Protein AF-A0A0D3BSZ3-F1 (afdb_monomer_lite)

Foldseek 3Di:
DVVVVVLVVVLVVCLPVQLVVLVVCLVVVVPVPSVPDDPVVSVVVSVVVSVVSNVVSVVVSVVVVVVVVPDDDD

Secondary structure (DSSP, 8-state):
-HHHHHHHHHHHHHHHHHHHHHHHHHHTT-STTGGGS-HHHHHHHHHHHHHHHHHHHHHHHHHHHHHTTSS---

Radius of gyration: 16.91 Å; chains: 1; bounding box: 40×17×48 Å

Organism: NCBI:txid109376

Structure (mmCIF, N/CA/C/O backbone):
data_AF-A0A0D3BSZ3-F1
#
_entry.id   AF-A0A0D3BSZ3-F1
#
loop_
_atom_site.group_PDB
_atom_site.id
_atom_site.type_symbol
_atom_site.label_atom_id
_atom_site.label_alt_id
_atom_site.label_comp_id
_atom_site.label_a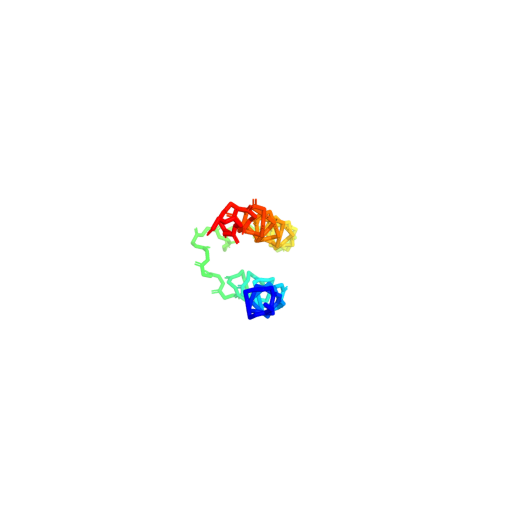sym_id
_atom_site.label_entity_id
_atom_site.label_seq_id
_atom_site.pdbx_PDB_ins_code
_atom_site.Cartn_x
_atom_site.Cartn_y
_atom_site.Cartn_z
_atom_site.occupancy
_atom_site.B_iso_or_equiv
_atom_site.auth_seq_id
_atom_site.auth_comp_id
_atom_site.auth_asym_id
_atom_site.auth_atom_id
_atom_site.pdbx_PDB_model_num
ATOM 1 N N . MET A 1 1 ? -11.845 0.745 22.157 1.00 49.16 1 MET A N 1
ATOM 2 C CA . MET A 1 1 ? -10.604 1.458 21.762 1.00 49.16 1 MET A CA 1
ATOM 3 C C . MET A 1 1 ? -9.600 0.584 20.999 1.00 49.16 1 MET A C 1
ATOM 5 O O . MET A 1 1 ? -8.918 1.128 20.145 1.00 49.16 1 MET A O 1
ATOM 9 N N . GLY A 1 2 ? -9.515 -0.738 21.225 1.00 54.56 2 GLY A N 1
ATOM 10 C CA . GLY A 1 2 ? -8.567 -1.605 20.495 1.00 54.56 2 GLY A CA 1
ATOM 11 C C . GLY A 1 2 ? -8.822 -1.745 18.983 1.00 54.56 2 GLY A C 1
ATOM 12 O O . GLY A 1 2 ? -7.871 -1.702 18.209 1.00 54.56 2 GLY A O 1
ATOM 13 N N . GLY A 1 3 ? -10.092 -1.821 18.556 1.00 61.16 3 GLY A N 1
ATOM 14 C CA . GLY A 1 3 ? -10.460 -2.004 17.141 1.00 61.16 3 GLY A CA 1
ATOM 15 C C . GLY A 1 3 ? -9.996 -0.866 16.227 1.00 61.16 3 GLY A C 1
ATOM 16 O O . GLY A 1 3 ? -9.374 -1.119 15.202 1.00 61.16 3 GLY A O 1
ATOM 17 N N . VAL A 1 4 ? -10.183 0.394 16.644 1.00 64.94 4 VAL A N 1
ATOM 18 C CA . VAL A 1 4 ? -9.758 1.581 15.872 1.00 64.94 4 VAL A CA 1
ATOM 19 C C . VAL A 1 4 ? -8.236 1.712 15.760 1.00 64.94 4 VAL A C 1
ATOM 21 O O . VAL A 1 4 ? -7.736 2.103 14.710 1.00 64.94 4 VAL A O 1
ATOM 24 N N . MET A 1 5 ? -7.491 1.339 16.808 1.00 64.62 5 MET A N 1
ATOM 25 C CA . MET A 1 5 ? -6.025 1.395 16.820 1.00 64.62 5 MET A CA 1
ATOM 26 C C . MET A 1 5 ? -5.425 0.338 15.889 1.00 64.62 5 MET A C 1
ATOM 28 O O . MET A 1 5 ? -4.536 0.641 15.101 1.00 64.62 5 MET A O 1
ATOM 32 N N . GLN A 1 6 ? -5.940 -0.894 15.939 1.00 66.62 6 GLN A N 1
ATOM 33 C CA . GLN A 1 6 ? -5.497 -1.980 15.061 1.00 66.62 6 GLN A CA 1
ATOM 34 C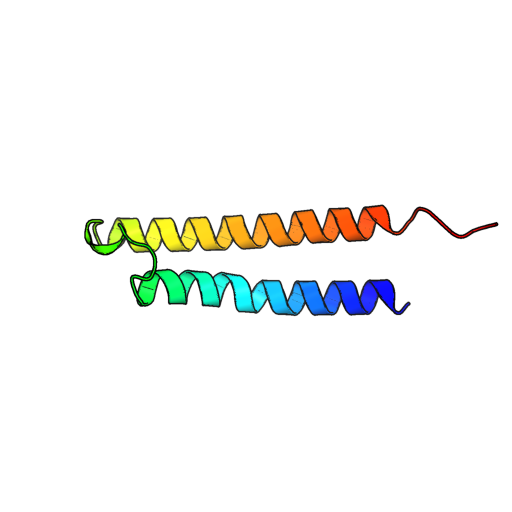 C . GLN A 1 6 ? -5.785 -1.656 13.595 1.00 66.62 6 GLN A C 1
ATOM 36 O O . GLN A 1 6 ? -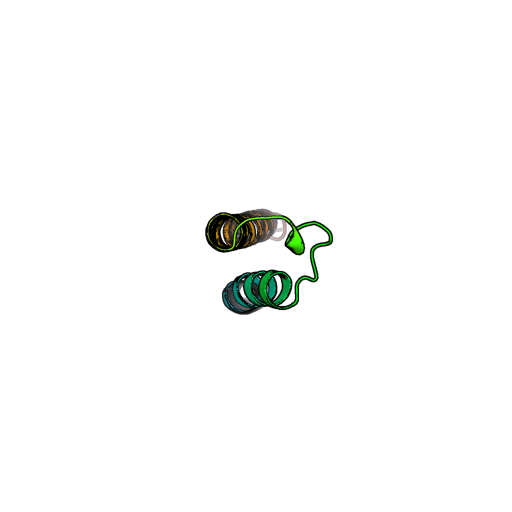4.934 -1.839 12.728 1.00 66.62 6 GLN A O 1
ATOM 41 N N . LYS A 1 7 ? -6.972 -1.111 13.340 1.00 67.75 7 LYS A N 1
ATOM 42 C CA . LYS A 1 7 ? -7.384 -0.602 12.042 1.00 67.75 7 LYS A CA 1
ATOM 43 C C . LYS A 1 7 ? -6.407 0.465 11.528 1.00 67.75 7 LYS A C 1
ATOM 45 O O . LYS A 1 7 ? -5.860 0.310 10.435 1.00 67.75 7 LYS A O 1
ATOM 50 N N . PHE A 1 8 ? -6.117 1.483 12.328 1.00 73.94 8 PHE A N 1
ATOM 51 C CA . PHE A 1 8 ? -5.194 2.546 11.938 1.00 73.94 8 PHE A CA 1
ATOM 52 C C . PHE A 1 8 ? -3.771 2.024 11.682 1.00 73.94 8 PHE A C 1
ATOM 54 O O . PHE A 1 8 ? -3.126 2.424 10.714 1.00 73.94 8 PHE A O 1
ATOM 61 N N . LEU A 1 9 ? -3.301 1.084 12.508 1.00 75.81 9 LEU A N 1
ATOM 62 C CA . LEU A 1 9 ? -1.982 0.469 12.370 1.00 75.81 9 LEU A CA 1
ATOM 63 C C . LEU A 1 9 ? -1.862 -0.328 11.064 1.00 75.81 9 LEU A C 1
ATOM 65 O O . LEU A 1 9 ? -0.892 -0.163 10.328 1.00 75.81 9 LEU A O 1
ATOM 69 N N . VAL A 1 10 ? -2.871 -1.144 10.745 1.00 74.38 10 VAL A N 1
ATOM 70 C CA . VAL A 1 10 ? -2.925 -1.918 9.497 1.00 74.38 10 VAL A CA 1
ATOM 71 C C . VAL A 1 10 ? -2.990 -0.977 8.295 1.00 74.38 10 VAL A C 1
ATOM 73 O O . VAL A 1 10 ? -2.199 -1.128 7.370 1.00 74.38 10 VAL A O 1
ATOM 76 N N . ALA A 1 11 ? -3.857 0.039 8.322 1.00 73.62 11 ALA A N 1
ATOM 77 C CA . ALA A 1 11 ? -3.940 1.023 7.244 1.00 73.62 11 ALA A CA 1
ATOM 78 C C . ALA A 1 11 ? -2.599 1.741 7.015 1.00 73.62 11 ALA A C 1
ATOM 80 O O . ALA A 1 11 ? -2.159 1.860 5.874 1.00 73.62 11 ALA A O 1
ATOM 81 N N . SER A 1 12 ? -1.920 2.149 8.089 1.00 76.62 12 SER A N 1
ATOM 82 C CA . SER A 1 12 ? -0.614 2.814 8.024 1.00 76.62 12 SER A CA 1
ATOM 83 C C . SER A 1 12 ? 0.476 1.903 7.442 1.00 76.62 12 SER A C 1
ATOM 85 O O . SER A 1 12 ? 1.219 2.311 6.548 1.00 76.62 12 SER A O 1
ATOM 87 N N . MET A 1 13 ? 0.523 0.632 7.861 1.00 79.12 13 MET A N 1
ATOM 88 C CA . MET A 1 13 ? 1.458 -0.350 7.298 1.00 79.12 13 MET A CA 1
ATOM 89 C C . MET A 1 13 ? 1.200 -0.599 5.807 1.00 79.12 13 MET A C 1
ATOM 91 O O . MET A 1 13 ? 2.140 -0.590 5.013 1.00 79.12 13 MET A O 1
ATOM 95 N N . PHE A 1 14 ? -0.061 -0.775 5.401 1.00 76.62 14 PHE A N 1
ATOM 96 C CA . PHE A 1 14 ? -0.400 -0.994 3.994 1.00 76.62 14 PHE A CA 1
ATOM 97 C C . PHE A 1 14 ? -0.172 0.251 3.130 1.00 76.62 14 PHE A C 1
ATOM 99 O O . PHE A 1 14 ? 0.279 0.113 1.997 1.00 76.62 14 PHE A O 1
ATOM 106 N N . MET A 1 15 ? -0.411 1.457 3.647 1.00 75.31 15 MET A N 1
ATOM 107 C CA . MET A 1 15 ? -0.175 2.701 2.909 1.00 75.31 15 MET A CA 1
ATOM 108 C C . MET A 1 15 ? 1.299 2.872 2.509 1.00 75.31 15 MET A C 1
ATOM 110 O O . MET A 1 15 ? 1.574 3.416 1.444 1.00 75.31 15 MET A O 1
ATOM 114 N N . GLY A 1 16 ? 2.239 2.376 3.321 1.00 74.50 16 GLY A N 1
ATOM 115 C CA . GLY A 1 16 ? 3.667 2.374 2.991 1.00 74.50 16 GLY A CA 1
ATOM 116 C C . GLY A 1 16 ? 4.108 1.160 2.168 1.00 74.50 16 GLY A C 1
ATOM 117 O O . GLY A 1 16 ? 4.780 1.306 1.150 1.00 74.50 16 GLY A O 1
ATOM 118 N N . ILE A 1 17 ? 3.723 -0.049 2.586 1.00 79.56 17 ILE A N 1
ATOM 119 C CA . ILE A 1 17 ? 4.232 -1.298 1.994 1.00 79.56 17 ILE A CA 1
ATOM 120 C C . ILE A 1 17 ? 3.683 -1.519 0.582 1.00 79.56 17 ILE A C 1
ATOM 122 O O . ILE A 1 17 ? 4.408 -1.986 -0.289 1.00 79.56 17 ILE A O 1
ATOM 126 N N . LEU A 1 18 ? 2.422 -1.174 0.332 1.00 79.31 18 LEU A N 1
ATOM 127 C CA . LEU A 1 18 ? 1.736 -1.458 -0.927 1.00 79.31 18 LEU A CA 1
ATOM 128 C C . LEU A 1 18 ? 2.307 -0.700 -2.142 1.00 79.31 18 LEU A C 1
ATOM 130 O O . LEU A 1 18 ? 2.582 -1.354 -3.149 1.00 79.31 18 LEU A O 1
ATOM 134 N N . PRO A 1 19 ? 2.551 0.627 -2.094 1.00 75.31 19 PRO A N 1
ATOM 135 C CA . PRO A 1 19 ? 3.204 1.320 -3.204 1.00 75.31 19 PRO A CA 1
ATOM 136 C C . PRO A 1 19 ? 4.653 0.856 -3.406 1.00 75.31 19 PRO A C 1
ATOM 138 O O . PRO A 1 19 ? 5.081 0.706 -4.549 1.00 75.31 19 PRO A O 1
ATOM 141 N N . ILE A 1 20 ? 5.388 0.552 -2.327 1.00 81.62 20 ILE A N 1
ATOM 142 C CA . ILE A 1 20 ? 6.758 0.018 -2.416 1.00 81.62 20 ILE A CA 1
ATOM 143 C C . ILE A 1 20 ? 6.756 -1.368 -3.072 1.00 81.62 20 ILE A C 1
ATOM 145 O O . ILE A 1 20 ? 7.557 -1.619 -3.968 1.00 81.62 20 ILE A O 1
ATOM 149 N N . ALA A 1 21 ? 5.837 -2.252 -2.680 1.00 80.50 21 ALA A N 1
ATOM 150 C CA . ALA A 1 21 ? 5.699 -3.589 -3.249 1.00 80.50 21 ALA A CA 1
ATOM 151 C C . ALA A 1 21 ? 5.320 -3.542 -4.736 1.00 80.50 21 ALA A C 1
ATOM 153 O O . ALA A 1 21 ? 5.857 -4.314 -5.528 1.00 80.50 21 ALA A O 1
ATOM 154 N N . ILE A 1 22 ? 4.448 -2.610 -5.135 1.00 77.19 22 ILE A N 1
ATOM 155 C CA . ILE A 1 22 ? 4.085 -2.415 -6.544 1.00 77.19 22 ILE A CA 1
ATOM 156 C C . ILE A 1 22 ? 5.297 -1.942 -7.341 1.00 77.19 22 ILE A C 1
ATOM 158 O O . ILE A 1 22 ? 5.639 -2.578 -8.338 1.00 77.19 22 ILE A O 1
ATOM 162 N N . LEU A 1 23 ? 6.001 -0.906 -6.878 1.00 77.38 23 LEU A N 1
ATOM 163 C CA . LEU A 1 23 ? 7.229 -0.442 -7.528 1.00 77.38 23 LEU A CA 1
ATOM 164 C C . LEU A 1 23 ? 8.278 -1.557 -7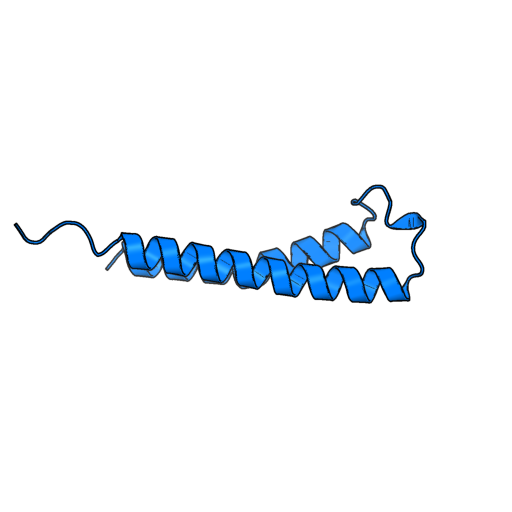.624 1.00 77.38 23 LEU A C 1
ATOM 166 O O . LEU A 1 23 ? 8.882 -1.731 -8.678 1.00 77.38 23 LEU A O 1
ATOM 170 N N . TYR A 1 24 ? 8.445 -2.355 -6.569 1.00 76.00 24 TYR A N 1
ATOM 171 C CA . TYR A 1 24 ? 9.371 -3.486 -6.548 1.00 76.00 24 TYR A CA 1
ATOM 172 C C . TYR A 1 24 ? 8.972 -4.596 -7.531 1.00 76.00 24 TYR A C 1
ATOM 174 O O . TYR A 1 24 ? 9.841 -5.157 -8.200 1.00 76.00 24 TYR A O 1
ATOM 182 N N . SER A 1 25 ? 7.671 -4.881 -7.663 1.00 74.88 25 SER A N 1
ATOM 183 C CA . SER A 1 25 ? 7.153 -5.883 -8.604 1.00 74.88 25 SER A CA 1
ATOM 184 C C . SER A 1 25 ? 7.414 -5.509 -10.062 1.00 74.88 25 SER A C 1
ATOM 186 O O . SER A 1 25 ? 7.819 -6.358 -10.853 1.00 74.88 25 SER A O 1
ATOM 188 N N . PHE A 1 26 ? 7.265 -4.226 -10.396 1.00 74.19 26 PHE A N 1
ATOM 189 C CA . PHE A 1 26 ? 7.583 -3.698 -11.718 1.00 74.19 26 PHE A CA 1
ATOM 190 C C . PHE A 1 26 ? 9.095 -3.581 -11.948 1.00 74.19 26 PHE A C 1
ATOM 192 O O . PHE A 1 26 ? 9.547 -3.783 -13.067 1.00 74.19 26 PHE A O 1
ATOM 199 N N . ASN A 1 27 ? 9.881 -3.282 -10.907 1.00 74.06 27 ASN A N 1
ATOM 200 C CA . ASN A 1 27 ? 11.340 -3.179 -11.004 1.00 74.06 27 ASN A CA 1
ATOM 201 C C . ASN A 1 27 ? 12.034 -4.543 -11.185 1.00 74.06 27 ASN A C 1
ATOM 203 O O . ASN A 1 27 ? 13.084 -4.598 -11.810 1.00 74.06 27 ASN A O 1
ATOM 207 N N . ASN A 1 28 ? 11.447 -5.631 -10.672 1.00 73.81 28 ASN A N 1
ATOM 208 C CA . ASN A 1 28 ? 11.968 -6.996 -10.829 1.00 73.81 28 ASN A CA 1
ATOM 209 C C . ASN A 1 28 ? 11.330 -7.767 -12.001 1.00 73.81 28 ASN A C 1
ATOM 211 O O . ASN A 1 28 ? 11.470 -8.987 -12.054 1.00 73.81 28 ASN A O 1
ATOM 215 N N . ASP A 1 29 ? 10.589 -7.096 -12.896 1.00 66.81 29 ASP A N 1
ATOM 216 C CA . ASP A 1 29 ? 9.863 -7.731 -14.014 1.00 66.81 29 ASP A CA 1
ATOM 217 C C . ASP A 1 29 ? 8.993 -8.936 -13.586 1.00 66.81 29 ASP A C 1
ATOM 219 O O . ASP A 1 29 ? 8.760 -9.879 -14.342 1.00 66.81 29 ASP A O 1
ATOM 223 N N . LEU A 1 30 ? 8.461 -8.908 -12.355 1.00 63.22 30 LEU A N 1
ATOM 224 C CA . LEU A 1 30 ? 7.626 -9.984 -11.802 1.00 63.22 30 LEU A CA 1
ATOM 225 C C . LEU A 1 30 ? 6.240 -10.060 -12.463 1.00 63.22 30 LEU A C 1
ATOM 227 O O . LEU A 1 30 ? 5.488 -11.002 -12.213 1.00 63.22 30 LEU A O 1
ATOM 231 N N . LEU A 1 31 ? 5.892 -9.077 -13.298 1.00 63.88 31 LEU A N 1
ATOM 232 C CA . LEU A 1 31 ? 4.689 -9.064 -14.121 1.00 63.88 31 LEU A CA 1
ATOM 233 C C . LEU A 1 31 ? 5.029 -9.616 -15.515 1.00 63.88 31 LEU A C 1
ATOM 235 O O . LEU A 1 31 ? 5.550 -8.876 -16.350 1.00 63.88 31 LEU A O 1
ATOM 239 N N . PRO A 1 32 ? 4.734 -10.898 -15.807 1.00 52.00 32 PRO A N 1
ATOM 240 C CA . PRO A 1 32 ? 5.000 -11.474 -17.121 1.00 52.00 32 PRO A CA 1
ATOM 241 C C . PRO A 1 32 ? 4.233 -10.676 -18.189 1.00 52.00 32 PRO A C 1
ATOM 243 O O . PRO A 1 32 ? 3.007 -10.716 -18.241 1.00 52.00 32 PRO A O 1
ATOM 246 N N . GLY A 1 33 ? 4.958 -9.899 -19.003 1.00 56.09 33 GLY A N 1
ATOM 247 C CA . GLY A 1 33 ? 4.397 -8.977 -20.006 1.00 56.09 33 GLY A CA 1
ATOM 248 C C . GLY A 1 33 ? 4.848 -7.513 -19.882 1.00 56.09 33 GLY A C 1
ATOM 249 O O . GLY A 1 33 ? 4.640 -6.742 -20.820 1.00 56.09 33 GLY A O 1
ATOM 250 N N . SER A 1 34 ? 5.508 -7.118 -18.784 1.00 56.56 34 SER A N 1
ATOM 251 C CA . SER A 1 34 ? 6.114 -5.781 -18.642 1.00 56.56 34 SER A CA 1
ATOM 252 C C . SER A 1 34 ? 7.373 -5.598 -19.493 1.00 56.56 34 SER A C 1
ATOM 254 O O . SER A 1 34 ? 7.588 -4.509 -20.019 1.00 56.56 34 SER A O 1
ATOM 256 N N . ALA A 1 35 ? 8.141 -6.669 -19.716 1.00 56.41 35 ALA A N 1
ATOM 257 C CA . ALA A 1 35 ? 9.402 -6.655 -20.466 1.00 56.41 35 ALA A CA 1
ATOM 258 C C . ALA A 1 35 ? 9.270 -6.247 -21.951 1.00 56.41 35 ALA A C 1
ATOM 260 O O . ALA A 1 35 ? 10.258 -5.908 -22.597 1.00 56.41 35 ALA A O 1
ATOM 261 N N . THR A 1 36 ? 8.055 -6.270 -22.509 1.00 59.12 36 THR A N 1
ATOM 262 C CA . THR A 1 36 ? 7.757 -5.832 -23.886 1.00 59.12 36 THR A CA 1
ATOM 263 C C . THR A 1 36 ? 7.233 -4.397 -23.978 1.00 59.12 36 THR A C 1
ATOM 265 O O . THR A 1 36 ? 7.043 -3.887 -25.083 1.00 59.12 36 THR A O 1
ATOM 268 N N . LEU A 1 37 ? 6.976 -3.734 -22.846 1.00 59.03 37 LEU A N 1
ATOM 269 C CA . LEU A 1 37 ? 6.479 -2.359 -22.809 1.00 59.03 37 LEU A CA 1
ATOM 270 C C . LEU A 1 37 ? 7.6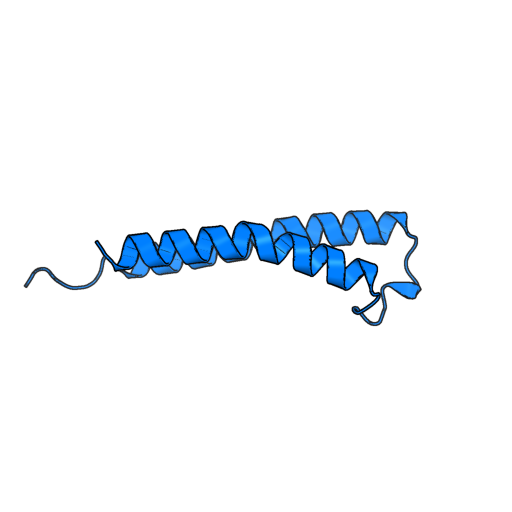36 -1.361 -22.714 1.00 59.03 37 LEU A C 1
ATOM 272 O O . LEU A 1 37 ? 8.620 -1.578 -22.015 1.00 59.03 37 LEU A O 1
ATOM 276 N N . SER A 1 38 ? 7.495 -0.224 -23.400 1.00 64.19 38 SER A N 1
ATOM 277 C CA . SER A 1 38 ? 8.468 0.868 -23.314 1.00 64.19 38 SER A CA 1
ATOM 278 C C . SER A 1 38 ? 8.628 1.336 -21.851 1.00 64.19 38 SER A C 1
ATOM 280 O O . SER A 1 38 ? 7.613 1.487 -21.159 1.00 64.19 38 SER A O 1
ATOM 282 N N . PRO A 1 39 ? 9.859 1.634 -21.378 1.00 67.88 39 PRO A N 1
ATOM 283 C CA . PRO A 1 39 ? 10.149 2.039 -19.993 1.00 67.88 39 PRO A CA 1
ATOM 284 C C . PRO A 1 39 ? 9.266 3.184 -19.469 1.00 67.88 39 PRO A C 1
ATOM 286 O O . PRO A 1 39 ? 8.964 3.276 -18.275 1.00 67.88 39 PRO A O 1
ATOM 289 N N . HIS A 1 40 ? 8.813 4.053 -20.375 1.00 70.50 40 HIS A N 1
ATOM 290 C CA . HIS A 1 40 ? 7.905 5.155 -20.070 1.00 70.50 40 HIS A CA 1
ATOM 291 C C . HIS A 1 40 ? 6.487 4.689 -19.724 1.00 70.50 40 HIS A C 1
ATOM 293 O O . HIS A 1 40 ? 5.919 5.135 -18.728 1.00 70.50 40 HIS A O 1
ATOM 299 N N . SER A 1 41 ? 5.928 3.760 -20.502 1.00 70.44 41 SER A N 1
ATOM 300 C CA . SER A 1 41 ? 4.608 3.184 -20.232 1.00 70.44 41 SER A CA 1
ATOM 301 C C . SER A 1 41 ? 4.614 2.351 -18.953 1.00 70.44 41 SER A C 1
ATOM 303 O O . SER A 1 41 ? 3.640 2.384 -18.212 1.00 70.44 41 SER A O 1
ATOM 305 N N . LEU A 1 42 ? 5.719 1.663 -18.659 1.00 72.75 42 LEU A N 1
ATOM 306 C CA . LEU A 1 42 ? 5.883 0.853 -17.451 1.00 72.75 42 LEU A CA 1
ATOM 307 C C . LEU A 1 42 ? 5.917 1.724 -16.185 1.00 72.75 42 LEU A C 1
ATOM 309 O O . LEU A 1 42 ? 5.237 1.419 -15.209 1.00 72.75 42 LEU A O 1
ATOM 313 N N . THR A 1 43 ? 6.628 2.854 -16.225 1.00 79.56 43 THR A N 1
ATOM 314 C CA . THR A 1 43 ? 6.649 3.829 -15.119 1.00 79.56 43 THR A CA 1
ATOM 315 C C . THR A 1 43 ? 5.280 4.471 -14.887 1.00 79.56 43 THR A C 1
ATOM 317 O O . THR A 1 43 ? 4.832 4.586 -13.747 1.00 79.56 43 THR A O 1
ATOM 320 N N . LEU A 1 44 ? 4.585 4.872 -15.957 1.00 79.44 44 LEU A N 1
ATOM 321 C CA . LEU A 1 44 ? 3.240 5.443 -15.835 1.00 79.44 44 LEU A CA 1
ATOM 322 C C . LEU A 1 44 ? 2.231 4.415 -15.316 1.00 79.44 44 LEU A C 1
ATOM 324 O O . LEU A 1 44 ? 1.422 4.733 -14.445 1.00 79.44 44 LEU A O 1
ATOM 328 N N . LEU A 1 45 ? 2.297 3.181 -15.820 1.00 80.19 45 LEU A N 1
ATOM 329 C CA . LEU A 1 45 ? 1.416 2.098 -15.405 1.00 80.19 45 LEU A CA 1
ATOM 330 C C . LEU A 1 45 ? 1.661 1.711 -13.946 1.00 80.19 45 LEU A C 1
ATOM 332 O O . LEU A 1 45 ? 0.696 1.575 -13.203 1.00 80.19 45 LEU A O 1
ATOM 336 N N . SER A 1 46 ? 2.919 1.584 -13.516 1.00 78.19 46 SER A N 1
ATOM 337 C CA . SER A 1 46 ? 3.254 1.242 -12.130 1.00 78.19 46 SER A CA 1
ATOM 338 C C . SER A 1 46 ? 2.832 2.336 -11.151 1.00 78.19 46 SER A C 1
ATOM 340 O O . SER A 1 46 ? 2.241 2.028 -10.116 1.00 78.19 46 SER A O 1
ATOM 342 N N . GLY A 1 47 ? 3.038 3.609 -11.505 1.00 80.81 47 GLY A N 1
ATOM 343 C CA . GLY A 1 47 ? 2.558 4.749 -10.726 1.00 80.81 47 GLY A CA 1
ATOM 344 C C . GLY A 1 47 ? 1.032 4.774 -10.617 1.00 80.81 47 GLY A C 1
ATOM 345 O O . GLY A 1 47 ? 0.493 4.903 -9.518 1.00 80.81 47 GLY A O 1
ATOM 346 N N . PHE A 1 48 ? 0.325 4.575 -11.732 1.00 83.19 48 PHE A N 1
ATOM 347 C CA . PHE A 1 48 ? -1.137 4.498 -11.740 1.00 83.19 48 PHE A CA 1
ATOM 348 C C . PHE A 1 48 ? -1.652 3.333 -10.884 1.00 83.19 48 PHE A C 1
ATOM 350 O O . PHE A 1 48 ? -2.533 3.519 -10.043 1.00 83.19 48 PHE A O 1
ATOM 357 N N . LEU A 1 49 ? -1.064 2.144 -11.038 1.00 81.88 49 LEU A N 1
ATOM 358 C CA . LEU A 1 49 ? -1.445 0.954 -10.279 1.00 81.88 49 LEU A CA 1
ATOM 359 C C . LEU A 1 49 ? -1.155 1.117 -8.780 1.00 81.88 49 LEU A C 1
ATOM 361 O O . LEU A 1 49 ? -1.965 0.692 -7.957 1.00 81.88 49 LEU A O 1
ATOM 365 N N . ALA A 1 50 ? -0.053 1.782 -8.417 1.00 82.56 50 ALA A N 1
ATOM 366 C CA . ALA A 1 50 ? 0.271 2.110 -7.031 1.00 82.56 50 ALA A CA 1
ATOM 367 C C . ALA A 1 50 ? -0.799 3.010 -6.396 1.00 82.56 50 ALA A C 1
ATOM 369 O O . ALA A 1 50 ? -1.270 2.723 -5.293 1.00 82.56 50 ALA A O 1
ATOM 370 N N . VAL A 1 51 ? -1.246 4.048 -7.110 1.00 81.50 51 VAL A N 1
ATOM 371 C CA . VAL A 1 51 ? -2.307 4.953 -6.637 1.00 81.50 51 VAL A CA 1
ATOM 372 C C . VAL A 1 51 ? -3.648 4.221 -6.503 1.00 81.50 51 VAL A C 1
ATOM 374 O O . VAL A 1 51 ? -4.315 4.359 -5.473 1.00 81.50 51 VAL A O 1
ATOM 377 N N . VAL A 1 52 ? -4.039 3.414 -7.496 1.00 85.56 52 VAL A N 1
ATOM 378 C CA . VAL A 1 52 ? -5.283 2.620 -7.453 1.00 85.56 52 VAL A CA 1
ATOM 379 C C . VAL A 1 52 ? -5.264 1.636 -6.283 1.00 85.56 52 VAL A C 1
ATOM 381 O O . VAL A 1 52 ? -6.242 1.541 -5.544 1.00 85.56 52 VAL A O 1
ATOM 384 N N . SER A 1 53 ? -4.142 0.952 -6.065 1.00 80.62 53 SER A N 1
ATOM 385 C CA . SER A 1 53 ? -3.999 -0.031 -4.989 1.00 80.62 53 SER A CA 1
ATOM 386 C C . SER A 1 53 ? -4.177 0.597 -3.603 1.00 80.62 53 SER A C 1
ATOM 388 O O . SER A 1 53 ? -4.935 0.087 -2.775 1.00 80.62 53 SER A O 1
ATOM 390 N N . VAL A 1 54 ? -3.570 1.767 -3.373 1.00 79.88 54 VAL A N 1
ATOM 391 C CA . VAL A 1 54 ? -3.750 2.519 -2.120 1.00 79.88 54 VAL A CA 1
ATOM 392 C C . VAL A 1 54 ? -5.210 2.953 -1.939 1.00 79.88 54 VAL A C 1
ATOM 394 O O . VAL A 1 54 ? -5.750 2.819 -0.842 1.00 79.88 54 VAL A O 1
ATOM 397 N N . ASN A 1 55 ? -5.886 3.395 -3.005 1.00 83.88 55 ASN A N 1
ATOM 398 C CA . ASN A 1 55 ? -7.304 3.767 -2.943 1.00 83.88 55 ASN A CA 1
ATOM 399 C C . ASN A 1 55 ? -8.204 2.580 -2.568 1.00 83.88 55 ASN A C 1
ATOM 401 O O . ASN A 1 55 ? -9.085 2.729 -1.722 1.00 83.88 55 ASN A O 1
ATOM 405 N N . VAL A 1 56 ? -7.961 1.392 -3.132 1.00 82.38 56 VAL A N 1
ATOM 406 C CA . VAL A 1 56 ? -8.714 0.174 -2.785 1.00 82.38 56 VAL A CA 1
ATOM 407 C C . VAL A 1 56 ? -8.528 -0.188 -1.310 1.00 82.38 56 VAL A C 1
ATOM 409 O O . VAL A 1 56 ? -9.512 -0.487 -0.633 1.00 82.38 56 VAL A O 1
ATOM 412 N N . VAL A 1 57 ? -7.302 -0.110 -0.783 1.00 78.38 57 VAL A N 1
ATOM 413 C CA . VAL A 1 57 ? -7.040 -0.378 0.641 1.00 78.38 57 VAL A CA 1
ATOM 414 C C . VAL A 1 57 ? -7.746 0.628 1.546 1.00 78.38 57 VAL A C 1
ATOM 416 O O . VAL A 1 57 ? -8.337 0.224 2.546 1.00 78.38 57 VAL A O 1
ATOM 419 N N . ILE A 1 58 ? -7.743 1.915 1.192 1.00 79.50 58 ILE A N 1
ATOM 420 C CA . ILE A 1 58 ? -8.450 2.956 1.949 1.00 79.50 58 ILE A CA 1
ATOM 421 C C . ILE A 1 58 ? -9.964 2.705 1.939 1.00 79.50 58 ILE A C 1
ATOM 423 O O . ILE A 1 58 ? -10.602 2.773 2.988 1.00 79.50 58 ILE A O 1
ATOM 427 N N . VAL A 1 59 ? -10.553 2.366 0.789 1.00 81.00 59 VAL A N 1
ATOM 428 C CA . VAL A 1 59 ? -11.989 2.046 0.698 1.00 81.00 59 VAL A CA 1
ATOM 429 C C . VAL A 1 59 ? -12.323 0.804 1.519 1.00 81.00 59 VAL A C 1
ATOM 431 O O . VAL A 1 59 ? -13.277 0.822 2.295 1.00 81.00 59 VAL A O 1
ATOM 434 N N . PHE A 1 60 ? -11.518 -0.255 1.415 1.00 76.81 60 PHE A N 1
ATOM 435 C CA . PHE A 1 60 ? -11.698 -1.474 2.202 1.00 76.81 60 PHE A CA 1
ATOM 436 C C . PHE A 1 60 ? -11.608 -1.191 3.705 1.00 76.81 60 PHE A C 1
ATOM 438 O O . PHE A 1 60 ? -12.435 -1.662 4.487 1.00 76.81 60 PHE A O 1
ATOM 445 N N . TYR A 1 61 ? -10.651 -0.358 4.100 1.00 75.44 61 TYR A N 1
ATOM 446 C CA . TYR A 1 61 ? -10.494 0.111 5.464 1.00 75.44 61 TYR A CA 1
ATOM 447 C C . TYR A 1 61 ? -11.728 0.858 5.973 1.00 75.44 61 TYR A C 1
ATOM 449 O O . TYR A 1 61 ? -12.244 0.536 7.044 1.00 75.44 61 TYR A O 1
ATOM 457 N N . ILE A 1 62 ? -12.223 1.825 5.198 1.00 77.25 62 ILE A N 1
ATOM 458 C CA . ILE A 1 62 ? -13.419 2.602 5.530 1.00 77.25 62 ILE A CA 1
ATOM 459 C C . ILE A 1 62 ? -14.633 1.676 5.613 1.00 77.25 62 ILE A C 1
ATOM 461 O O . ILE A 1 62 ? -15.380 1.764 6.579 1.00 77.25 62 ILE A O 1
ATOM 465 N N . CYS A 1 63 ? -14.806 0.733 4.685 1.00 74.88 63 CYS A N 1
ATOM 466 C CA . CYS A 1 63 ? -15.870 -0.268 4.762 1.00 74.88 63 CYS A CA 1
ATOM 467 C C . CYS A 1 63 ? -15.774 -1.108 6.036 1.00 74.88 63 CYS A C 1
ATOM 469 O O . CYS A 1 63 ? -16.781 -1.304 6.709 1.00 74.88 63 CYS A O 1
ATOM 471 N N . LEU A 1 64 ? -14.580 -1.581 6.403 1.00 70.94 64 LEU A N 1
ATOM 472 C CA . LEU A 1 64 ? -14.391 -2.304 7.656 1.00 70.94 64 LEU A CA 1
ATOM 473 C C . LEU A 1 64 ? -14.691 -1.411 8.863 1.00 70.94 64 LEU A C 1
ATOM 475 O O . LEU A 1 64 ? -15.339 -1.870 9.799 1.00 70.94 64 LEU A O 1
ATOM 479 N N . ALA A 1 65 ? -14.235 -0.157 8.882 1.00 68.69 65 ALA A N 1
ATOM 480 C CA . ALA A 1 65 ? -14.509 0.813 9.946 1.00 68.69 65 ALA A CA 1
ATOM 481 C C . ALA A 1 65 ? -16.013 1.108 10.086 1.00 68.69 65 ALA A C 1
ATOM 483 O O . ALA A 1 65 ? -16.539 1.070 11.193 1.00 68.69 65 ALA A O 1
ATOM 484 N N . LEU A 1 66 ? -16.714 1.299 8.967 1.00 70.69 66 LEU A N 1
ATOM 485 C CA . LEU A 1 66 ? -18.161 1.522 8.885 1.00 70.69 66 LEU A CA 1
ATOM 486 C C . LEU A 1 66 ? -18.997 0.268 9.153 1.00 70.69 66 LEU A C 1
ATOM 488 O O . LEU A 1 66 ? -20.205 0.384 9.329 1.00 70.69 66 LEU A O 1
ATOM 492 N N . LYS A 1 67 ? -18.387 -0.920 9.171 1.00 63.00 67 LYS A N 1
ATOM 493 C CA . LYS A 1 67 ? -19.051 -2.191 9.490 1.00 63.00 67 LYS A CA 1
ATOM 494 C C . LYS A 1 67 ? -18.886 -2.601 10.961 1.00 63.00 67 LYS A C 1
ATOM 496 O O . LYS A 1 67 ? -19.574 -3.501 11.419 1.00 63.00 67 LYS A O 1
ATOM 501 N N . GLU A 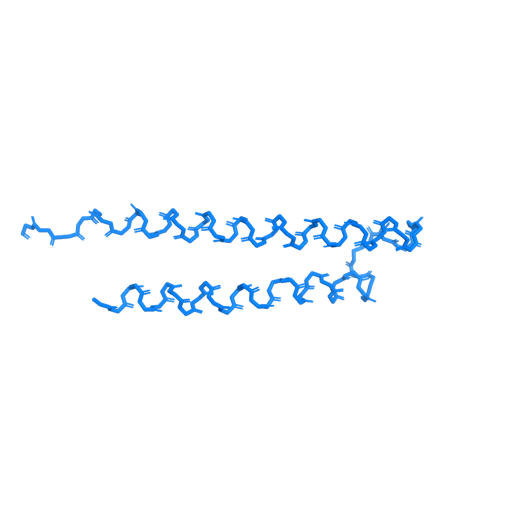1 68 ? -18.039 -1.895 11.712 1.00 56.81 68 GLU A N 1
ATOM 502 C CA . GLU A 1 68 ? -17.919 -1.999 13.173 1.00 56.81 68 GLU A CA 1
ATOM 503 C C . GLU A 1 68 ? -18.938 -1.188 14.023 1.00 56.81 68 GLU A C 1
ATOM 505 O O . GLU A 1 68 ? -18.929 -1.395 15.232 1.00 56.81 68 GLU A O 1
ATOM 510 N N . PRO A 1 69 ? -19.823 -0.295 13.511 1.00 55.38 69 PRO A N 1
ATOM 511 C CA . PRO A 1 69 ? -20.833 0.369 14.332 1.00 55.38 69 PRO A CA 1
ATOM 512 C C . PRO A 1 69 ? -22.115 -0.463 14.520 1.00 55.38 69 PRO A C 1
ATOM 514 O O . PRO A 1 69 ? -23.079 0.058 15.075 1.00 55.38 69 PRO A O 1
ATOM 517 N N . VAL A 1 70 ? -22.163 -1.729 14.085 1.00 53.06 70 VAL A N 1
ATOM 518 C CA . VAL A 1 70 ? -23.277 -2.636 14.403 1.00 53.06 70 VAL A CA 1
ATOM 519 C C . VAL A 1 70 ? -22.821 -3.587 15.511 1.00 53.06 70 VAL A C 1
ATOM 521 O O . VAL A 1 70 ? -21.811 -4.263 15.356 1.00 53.06 70 VAL A O 1
ATOM 524 N N . ASP A 1 71 ? -23.552 -3.591 16.623 1.00 54.59 71 ASP A N 1
ATOM 525 C CA . ASP A 1 71 ? -23.259 -4.259 17.900 1.00 54.59 71 ASP A CA 1
ATOM 526 C C . ASP A 1 71 ? -22.130 -3.610 18.725 1.00 54.59 71 ASP A C 1
ATOM 528 O O . ASP A 1 71 ? -20.946 -3.731 18.437 1.00 54.59 71 ASP A O 1
ATOM 532 N N . LYS A 1 72 ? -22.406 -2.939 19.849 1.00 49.06 72 LYS A N 1
ATOM 533 C CA . LYS A 1 72 ? -23.164 -3.496 20.975 1.00 49.06 72 LYS A CA 1
ATOM 534 C C . LYS A 1 72 ? -23.608 -2.369 21.920 1.00 49.06 72 LYS A C 1
ATOM 536 O O . LYS A 1 72 ? -22.824 -1.882 22.732 1.00 49.06 72 LYS A O 1
ATOM 541 N N . HIS A 1 73 ? -24.863 -1.950 21.804 1.00 52.75 73 HIS A N 1
ATOM 542 C CA . HIS A 1 73 ? -25.575 -1.260 22.879 1.00 52.75 73 HIS A CA 1
ATOM 543 C C . HIS A 1 73 ? -26.911 -1.971 23.071 1.00 52.75 73 HIS A C 1
ATOM 545 O O . HIS A 1 73 ? -27.935 -1.509 22.588 1.00 52.75 73 HIS A O 1
ATOM 551 N N . ASN A 1 74 ? -26.852 -3.149 23.686 1.00 40.22 74 ASN A N 1
ATOM 552 C CA . ASN A 1 74 ? -27.957 -3.781 24.401 1.00 40.22 74 ASN A CA 1
ATOM 553 C C . ASN A 1 74 ? -27.349 -4.561 25.565 1.00 40.22 74 ASN A C 1
ATOM 555 O O . ASN A 1 74 ? -26.410 -5.350 25.295 1.00 40.22 74 ASN A O 1
#

pLDDT: mean 70.67, std 10.34, range [40.22, 85.56]

InterPro domains:
  IPR019013 Vacuolar ATPase assembly integral membrane protein Vma21 [PF09446] (4-66)
  IPR019013 Vacuolar ATPase assembly integral membrane protein Vma21 [PTHR31792] (2-73)

Sequence (74 aa):
MGGVMQKFLVASMFMGILPIAILYSFNNDLLPGSATLSPHSLTLLSGFLAVVSVNVVIVFYICLALKEPVDKHN